Protein AF-A0A3C0G441-F1 (afdb_monomer_lite)

Structure (mmCIF, N/CA/C/O backbone):
data_AF-A0A3C0G441-F1
#
_entry.id   AF-A0A3C0G441-F1
#
loop_
_atom_site.group_PDB
_atom_site.id
_atom_site.type_symbol
_atom_site.label_atom_id
_atom_site.label_alt_id
_atom_site.label_comp_id
_atom_site.label_asym_id
_atom_site.label_entity_id
_atom_site.label_seq_id
_atom_site.pdbx_PDB_ins_code
_atom_site.Cartn_x
_atom_site.Cartn_y
_atom_site.Cartn_z
_atom_site.occupancy
_atom_site.B_iso_or_equiv
_atom_s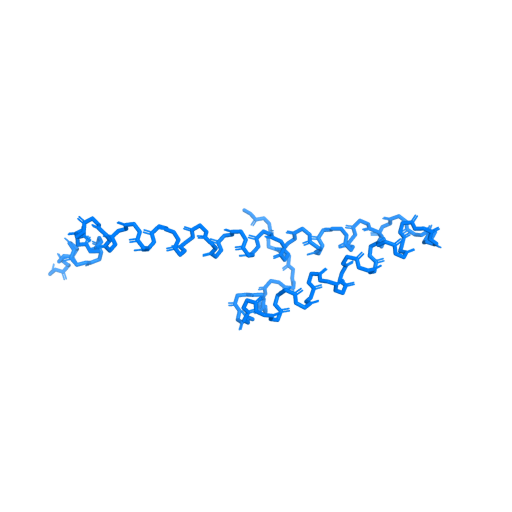ite.auth_seq_id
_atom_site.auth_comp_id
_atom_site.auth_asym_id
_atom_site.auth_atom_id
_atom_site.pdbx_PDB_model_num
ATOM 1 N N . MET A 1 1 ? -17.053 -4.287 -7.431 1.00 41.75 1 MET A N 1
ATOM 2 C CA . MET A 1 1 ? -15.616 -3.972 -7.293 1.00 41.75 1 MET A CA 1
ATOM 3 C C . MET A 1 1 ? -14.846 -5.117 -7.929 1.00 41.75 1 MET A C 1
ATOM 5 O O . MET A 1 1 ? -15.080 -6.247 -7.526 1.00 41.75 1 MET A O 1
ATOM 9 N N . TYR A 1 2 ? -14.050 -4.868 -8.972 1.00 40.12 2 TYR A N 1
ATOM 10 C CA . TYR A 1 2 ? -13.290 -5.939 -9.626 1.00 40.12 2 TYR A CA 1
ATOM 11 C C . TYR A 1 2 ? -12.132 -6.366 -8.731 1.00 40.12 2 TYR A C 1
ATOM 13 O O . TYR A 1 2 ? -11.330 -5.534 -8.308 1.00 40.12 2 TYR A O 1
ATOM 21 N N . PHE A 1 3 ? -12.114 -7.659 -8.418 1.00 44.19 3 PHE A N 1
ATOM 22 C CA . PHE A 1 3 ? -11.150 -8.268 -7.524 1.00 44.19 3 PHE A CA 1
ATOM 23 C C . PHE A 1 3 ? -9.804 -8.433 -8.254 1.00 44.19 3 PHE A C 1
ATOM 25 O O . PHE A 1 3 ? -9.747 -9.082 -9.297 1.00 44.19 3 PHE A O 1
ATOM 32 N N . HIS A 1 4 ? -8.725 -7.831 -7.752 1.00 51.59 4 HIS A N 1
ATOM 33 C CA . HIS A 1 4 ? -7.373 -8.046 -8.267 1.00 51.59 4 HIS A CA 1
ATOM 34 C C . HIS A 1 4 ? -6.792 -9.309 -7.605 1.00 51.59 4 HIS A C 1
ATOM 36 O O . HIS A 1 4 ? -6.816 -9.389 -6.380 1.00 51.59 4 HIS A O 1
ATOM 42 N N . PRO A 1 5 ? -6.189 -10.257 -8.345 1.00 52.41 5 PRO A N 1
ATOM 43 C CA . PRO A 1 5 ? -5.725 -11.565 -7.842 1.00 52.41 5 PRO A CA 1
ATOM 44 C C . PRO A 1 5 ? -4.590 -11.530 -6.790 1.00 52.41 5 PRO A C 1
ATOM 46 O O . PRO A 1 5 ? -4.051 -12.565 -6.429 1.00 52.41 5 PRO A O 1
ATOM 49 N N . LEU A 1 6 ? -4.232 -10.350 -6.271 1.00 52.28 6 LEU A N 1
ATOM 50 C CA . LEU A 1 6 ? -3.347 -10.166 -5.108 1.00 52.28 6 LEU A CA 1
ATOM 51 C C . LEU A 1 6 ? -4.126 -9.763 -3.836 1.00 52.28 6 LEU A C 1
ATOM 53 O O . LEU A 1 6 ? -3.522 -9.437 -2.818 1.00 52.28 6 LEU A O 1
ATOM 57 N N . GLN A 1 7 ? -5.462 -9.718 -3.889 1.00 53.66 7 GLN A N 1
ATOM 58 C CA . GLN A 1 7 ? -6.304 -9.261 -2.780 1.00 53.66 7 GLN A CA 1
ATOM 59 C C . GLN A 1 7 ? -6.464 -10.270 -1.642 1.00 53.66 7 GLN A C 1
ATOM 61 O O . GLN A 1 7 ? -6.713 -9.825 -0.523 1.00 53.66 7 GLN A O 1
ATOM 66 N N . GLU A 1 8 ? -6.275 -11.575 -1.867 1.00 50.62 8 GLU A N 1
ATOM 67 C CA . GLU A 1 8 ? -6.430 -12.585 -0.802 1.00 50.62 8 GLU A CA 1
ATOM 68 C C . GLU A 1 8 ? -5.371 -12.509 0.313 1.00 50.62 8 GLU A C 1
ATOM 70 O O . GLU A 1 8 ? -5.503 -13.174 1.335 1.00 50.62 8 GLU A O 1
ATOM 75 N N . GLU A 1 9 ? -4.388 -11.611 0.219 1.00 61.69 9 GLU A N 1
ATOM 76 C CA . GLU A 1 9 ? -3.443 -11.373 1.317 1.00 61.69 9 GLU A CA 1
ATOM 77 C C . GLU A 1 9 ? -3.608 -10.006 1.998 1.00 61.69 9 GLU A C 1
ATOM 79 O O . GLU A 1 9 ? -3.266 -9.875 3.170 1.00 61.69 9 GLU A O 1
ATOM 84 N N . ILE A 1 10 ? -4.196 -8.990 1.347 1.00 69.75 10 ILE A N 1
ATOM 85 C CA . ILE A 1 10 ? -4.285 -7.630 1.927 1.00 69.75 10 ILE A CA 1
ATOM 86 C C . ILE A 1 10 ? -5.203 -7.606 3.154 1.00 69.75 10 ILE A C 1
ATOM 88 O O . ILE A 1 10 ? -4.902 -6.926 4.135 1.00 69.75 10 ILE A O 1
ATOM 92 N N . GLY A 1 11 ? -6.299 -8.372 3.124 1.00 69.44 11 GLY A N 1
ATOM 93 C CA . GLY A 1 11 ? -7.221 -8.502 4.255 1.00 69.44 11 GLY A CA 1
ATOM 94 C C . GLY A 1 11 ? -6.549 -9.044 5.521 1.00 69.44 11 GLY A C 1
ATOM 95 O O . GLY A 1 11 ? -6.876 -8.592 6.615 1.00 69.44 11 GLY A O 1
ATOM 96 N N . ASN A 1 12 ? -5.548 -9.915 5.363 1.00 80.44 12 ASN A N 1
ATOM 97 C CA . ASN A 1 12 ? -4.855 -10.602 6.457 1.00 80.44 12 ASN A CA 1
ATOM 98 C C . ASN A 1 12 ? -3.591 -9.873 6.945 1.00 80.44 12 ASN A C 1
ATOM 100 O O . ASN A 1 12 ? -3.015 -10.248 7.963 1.00 80.44 12 ASN A O 1
ATOM 104 N N . MET A 1 13 ? -3.144 -8.828 6.243 1.00 84.12 13 MET A N 1
ATOM 105 C CA . MET A 1 13 ? -1.960 -8.053 6.629 1.00 84.12 13 MET A CA 1
ATOM 106 C C . MET A 1 13 ? -2.259 -7.086 7.777 1.00 84.12 13 MET A C 1
ATOM 108 O O . MET A 1 13 ? -3.341 -6.499 7.841 1.00 84.12 13 MET A O 1
ATOM 112 N N . SER A 1 14 ? -1.279 -6.835 8.646 1.00 89.25 14 SER A N 1
ATOM 113 C CA . 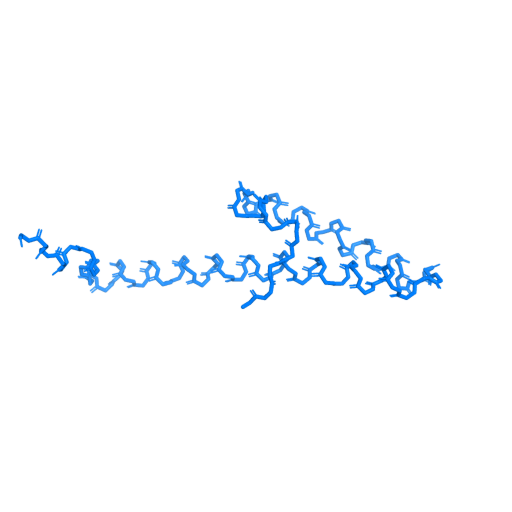SER A 1 14 ? -1.381 -5.759 9.638 1.00 89.25 14 SER A CA 1
ATOM 114 C C . SER A 1 14 ? -1.340 -4.374 8.971 1.00 89.25 14 SER A C 1
ATOM 116 O O . SER A 1 14 ? -0.823 -4.211 7.862 1.00 89.25 14 SER A O 1
ATOM 118 N N . ASP A 1 15 ? -1.853 -3.342 9.648 1.00 87.56 15 ASP A N 1
ATOM 119 C CA . ASP A 1 15 ? -1.759 -1.952 9.163 1.00 87.56 15 ASP A CA 1
ATOM 120 C C . ASP A 1 15 ? -0.299 -1.507 8.958 1.00 87.56 15 ASP A C 1
ATOM 122 O O . ASP A 1 15 ? 0.006 -0.706 8.064 1.00 87.56 15 ASP A O 1
ATOM 126 N N . GLU A 1 16 ? 0.621 -2.048 9.763 1.00 90.12 16 GLU A N 1
ATOM 127 C CA . GLU A 1 16 ? 2.052 -1.787 9.644 1.00 90.12 16 GLU A CA 1
ATOM 128 C C . GLU A 1 16 ? 2.630 -2.403 8.363 1.00 90.12 16 GLU A C 1
ATOM 130 O O . GLU A 1 16 ? 3.364 -1.731 7.631 1.00 90.12 16 GLU A O 1
ATOM 135 N N . ASP A 1 17 ? 2.255 -3.641 8.042 1.00 90.25 17 ASP A N 1
ATOM 136 C CA . ASP A 1 17 ? 2.729 -4.332 6.840 1.00 90.25 17 ASP A CA 1
ATOM 137 C C . ASP A 1 17 ? 2.185 -3.683 5.569 1.00 90.25 17 ASP A C 1
ATOM 139 O O . ASP A 1 17 ? 2.931 -3.467 4.608 1.00 90.25 17 ASP A O 1
ATOM 143 N N . ILE A 1 18 ? 0.913 -3.270 5.580 1.00 89.69 18 ILE A N 1
ATOM 144 C CA . ILE A 1 18 ? 0.338 -2.490 4.479 1.00 89.69 18 ILE A CA 1
ATOM 145 C C . ILE A 1 18 ? 1.096 -1.165 4.319 1.00 89.69 18 ILE A C 1
ATOM 147 O O . ILE A 1 18 ? 1.456 -0.779 3.204 1.00 89.69 18 ILE A O 1
ATOM 151 N N . SER A 1 19 ? 1.422 -0.488 5.424 1.00 90.75 19 SER A N 1
ATOM 152 C CA . SER A 1 19 ? 2.191 0.762 5.395 1.00 90.75 19 SER A CA 1
ATOM 153 C C . SER A 1 19 ? 3.609 0.571 4.843 1.00 90.75 19 SER A C 1
ATOM 155 O O . SER A 1 19 ? 4.085 1.402 4.059 1.00 90.75 19 SER A O 1
ATOM 157 N N . LYS A 1 20 ? 4.293 -0.525 5.203 1.00 94.38 20 LYS A N 1
ATOM 158 C CA . LYS A 1 20 ? 5.595 -0.903 4.623 1.00 94.38 20 LYS A CA 1
ATOM 159 C C . LYS A 1 20 ? 5.464 -1.131 3.117 1.00 94.38 20 LYS A C 1
ATOM 161 O O . LYS A 1 20 ? 6.236 -0.562 2.341 1.00 94.38 20 LYS A O 1
ATOM 166 N N . ARG A 1 21 ? 4.431 -1.859 2.688 1.00 90.81 21 ARG A N 1
ATOM 167 C CA . ARG A 1 21 ? 4.190 -2.169 1.275 1.00 90.81 21 ARG A CA 1
ATOM 168 C C . ARG A 1 21 ? 3.878 -0.932 0.433 1.00 90.81 21 ARG A C 1
ATOM 170 O O . ARG A 1 21 ? 4.415 -0.793 -0.666 1.00 90.81 21 ARG A O 1
ATOM 177 N N . ILE A 1 22 ? 3.100 0.013 0.964 1.00 93.44 22 ILE 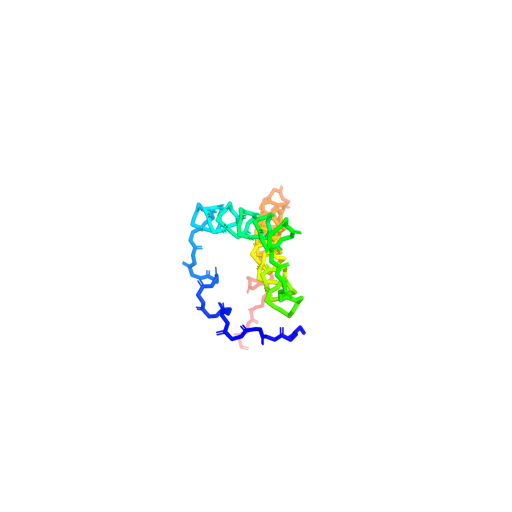A N 1
ATOM 178 C CA . ILE A 1 22 ? 2.846 1.315 0.324 1.00 93.44 22 ILE A CA 1
ATOM 179 C C . ILE A 1 22 ? 4.156 2.079 0.106 1.00 93.44 22 ILE A C 1
ATOM 181 O O . ILE A 1 22 ? 4.365 2.633 -0.978 1.00 93.44 22 ILE A O 1
ATOM 185 N N . LYS A 1 23 ? 5.062 2.099 1.097 1.00 95.94 23 LYS A N 1
ATOM 186 C CA . LYS A 1 23 ? 6.373 2.762 0.965 1.00 95.94 23 LYS A CA 1
ATOM 187 C C . LYS A 1 23 ? 7.214 2.118 -0.138 1.00 95.94 23 LYS A C 1
ATOM 189 O O . LYS A 1 23 ? 7.792 2.834 -0.956 1.00 95.94 23 LYS A O 1
ATOM 194 N N . GLU A 1 24 ? 7.261 0.789 -0.195 1.00 95.06 24 GLU A N 1
ATOM 195 C CA . GLU A 1 24 ? 7.970 0.056 -1.251 1.00 95.06 24 GLU A CA 1
ATOM 196 C C . GLU A 1 24 ? 7.395 0.330 -2.644 1.00 95.06 24 GLU A C 1
ATOM 198 O O . GLU A 1 24 ? 8.139 0.677 -3.563 1.00 95.06 24 GLU A O 1
ATOM 203 N N . LEU A 1 25 ? 6.073 0.210 -2.802 1.00 93.50 25 LEU A N 1
ATOM 204 C CA . LEU A 1 25 ? 5.390 0.447 -4.074 1.00 93.50 25 LEU A CA 1
ATOM 205 C C . LEU A 1 25 ? 5.557 1.893 -4.534 1.00 93.50 25 LEU A C 1
ATOM 207 O O . LEU A 1 25 ? 5.840 2.126 -5.704 1.00 93.50 25 LEU A O 1
ATOM 211 N N . SER A 1 26 ? 5.490 2.860 -3.619 1.00 94.88 26 SER A N 1
ATOM 212 C CA . SER A 1 26 ? 5.728 4.273 -3.937 1.00 94.88 26 SER A CA 1
ATOM 213 C C . SER A 1 26 ? 7.139 4.507 -4.481 1.00 94.88 26 SER A C 1
ATOM 215 O O . SER A 1 26 ? 7.310 5.219 -5.472 1.00 94.88 26 SER A O 1
ATOM 217 N N . ARG A 1 27 ? 8.160 3.870 -3.886 1.00 96.31 27 ARG A N 1
ATOM 218 C CA . ARG A 1 27 ? 9.537 3.918 -4.411 1.00 96.31 27 ARG A CA 1
ATOM 219 C C . ARG A 1 27 ? 9.615 3.297 -5.806 1.00 96.31 27 ARG A C 1
ATOM 221 O O . ARG A 1 27 ? 10.170 3.922 -6.703 1.00 96.31 27 ARG A O 1
ATOM 228 N N . LYS A 1 28 ? 9.016 2.118 -6.008 1.00 93.94 28 LYS A N 1
ATOM 229 C CA . LYS A 1 28 ? 9.001 1.426 -7.310 1.00 93.94 28 LYS A CA 1
ATOM 230 C C . LYS A 1 28 ? 8.289 2.237 -8.391 1.00 93.94 28 LYS A C 1
ATOM 232 O O . LYS A 1 28 ? 8.828 2.367 -9.484 1.00 93.94 28 LYS A O 1
ATOM 237 N N . VAL A 1 29 ? 7.140 2.840 -8.079 1.00 94.56 29 VAL A N 1
ATOM 238 C CA . VAL A 1 29 ? 6.423 3.758 -8.978 1.00 94.56 29 VAL A CA 1
ATOM 239 C C . VAL A 1 29 ? 7.309 4.944 -9.340 1.00 94.56 29 VAL A C 1
ATOM 241 O O . VAL A 1 29 ? 7.414 5.280 -10.513 1.00 94.56 29 VAL A O 1
ATOM 244 N N . ASN A 1 30 ? 7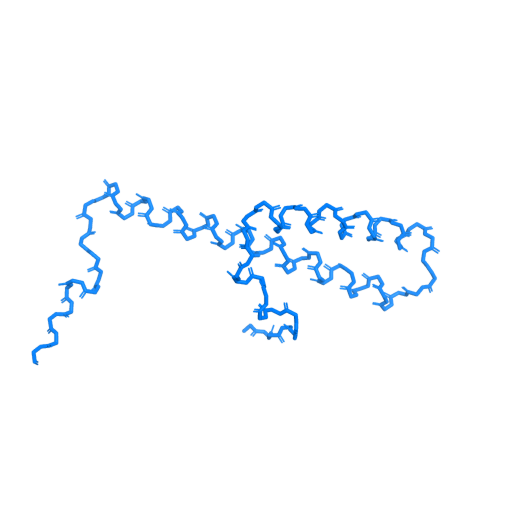.983 5.565 -8.370 1.00 94.50 30 ASN A N 1
ATOM 245 C CA . ASN A 1 30 ? 8.859 6.706 -8.644 1.00 94.50 30 ASN A CA 1
ATOM 246 C C . ASN A 1 30 ? 10.050 6.326 -9.531 1.00 94.50 30 ASN A C 1
ATOM 248 O O . ASN A 1 30 ? 10.368 7.060 -10.466 1.00 94.50 30 ASN A O 1
ATOM 252 N N . THR A 1 31 ? 10.672 5.172 -9.286 1.00 94.06 31 THR A N 1
ATOM 253 C CA . THR A 1 31 ? 11.733 4.642 -10.151 1.00 94.06 31 THR A CA 1
ATOM 254 C C . THR A 1 31 ? 11.203 4.349 -11.555 1.00 94.06 31 THR A C 1
ATOM 256 O O . THR A 1 31 ? 11.807 4.787 -12.532 1.00 94.06 31 THR A O 1
ATOM 259 N N . ALA A 1 32 ? 10.050 3.685 -11.675 1.00 92.56 32 ALA A N 1
ATOM 260 C CA . ALA A 1 32 ? 9.425 3.363 -12.958 1.00 92.56 32 ALA A CA 1
ATOM 261 C C . ALA A 1 32 ? 8.999 4.617 -13.739 1.00 92.56 32 ALA A C 1
ATOM 263 O O . ALA A 1 32 ? 9.191 4.669 -14.945 1.00 92.56 32 ALA A O 1
ATOM 264 N N . LYS A 1 33 ? 8.500 5.662 -13.068 1.00 90.75 33 LYS A N 1
ATOM 265 C CA . LYS A 1 33 ? 8.178 6.953 -13.699 1.00 90.75 33 LYS A CA 1
ATOM 266 C C . LYS A 1 33 ? 9.410 7.669 -14.249 1.00 90.75 33 LYS A C 1
ATOM 268 O O . LYS A 1 33 ? 9.310 8.347 -15.262 1.00 90.75 33 LYS A O 1
ATOM 273 N N . ARG A 1 34 ? 10.547 7.574 -13.550 1.00 90.50 34 ARG A N 1
ATOM 274 C CA . ARG A 1 34 ? 11.780 8.296 -13.909 1.00 90.50 34 ARG A CA 1
ATOM 275 C C . ARG A 1 34 ? 12.625 7.563 -14.944 1.00 90.50 34 ARG A C 1
ATOM 277 O O . ARG A 1 34 ? 13.212 8.203 -15.805 1.00 90.50 34 ARG A O 1
ATOM 284 N N . PHE A 1 35 ? 12.712 6.241 -14.833 1.00 91.12 35 PHE A N 1
ATOM 285 C CA . PHE A 1 35 ? 13.657 5.427 -15.602 1.00 91.12 35 PHE A CA 1
ATOM 286 C C . PHE A 1 35 ? 12.987 4.296 -16.388 1.00 91.12 35 PHE A C 1
ATOM 288 O O . PHE A 1 35 ? 13.637 3.636 -17.197 1.00 91.12 35 PHE A O 1
ATOM 295 N N . GLY A 1 36 ? 11.701 4.036 -16.150 1.00 81.88 36 GLY A N 1
ATOM 296 C CA . GLY A 1 36 ? 10.972 2.967 -16.815 1.00 81.88 36 GLY A CA 1
ATOM 297 C C . GLY A 1 36 ? 10.628 3.332 -18.254 1.00 81.88 36 GLY A C 1
ATOM 298 O O . GLY A 1 36 ? 10.103 4.403 -18.533 1.00 81.88 36 GLY A O 1
ATOM 299 N N . ARG A 1 37 ? 10.897 2.399 -19.169 1.00 81.50 37 ARG A N 1
ATOM 300 C CA . ARG A 1 37 ? 10.475 2.477 -20.578 1.00 81.50 37 ARG A CA 1
ATOM 301 C C . ARG A 1 37 ? 9.194 1.686 -20.860 1.00 81.50 37 ARG A C 1
ATOM 303 O O . ARG A 1 37 ? 8.696 1.727 -21.977 1.00 81.50 37 ARG A O 1
ATOM 310 N N . ASN A 1 38 ? 8.680 0.962 -19.862 1.00 90.75 38 ASN A N 1
ATOM 311 C CA . ASN A 1 38 ? 7.478 0.147 -19.982 1.00 90.75 38 ASN A CA 1
ATOM 312 C C . ASN A 1 38 ? 6.281 0.840 -19.290 1.00 90.75 38 ASN A C 1
ATOM 314 O O . ASN A 1 38 ? 6.232 0.861 -18.053 1.00 90.75 38 ASN A O 1
ATOM 318 N N . PRO A 1 39 ? 5.321 1.390 -20.058 1.00 90.62 39 PRO A N 1
ATOM 319 C CA . PRO A 1 39 ? 4.145 2.061 -19.508 1.00 90.62 39 PRO A CA 1
ATOM 320 C C . PRO A 1 39 ? 3.155 1.095 -18.840 1.00 90.62 39 PRO A C 1
ATOM 322 O O . PRO A 1 39 ? 2.491 1.476 -17.878 1.00 90.62 39 PRO A O 1
ATOM 325 N N . GLU A 1 40 ? 3.083 -0.158 -19.289 1.00 92.19 40 GLU A N 1
ATOM 326 C CA . GLU A 1 40 ? 2.194 -1.170 -18.713 1.00 92.19 40 GLU A CA 1
ATOM 327 C C . GLU A 1 40 ? 2.634 -1.541 -17.293 1.00 92.19 40 GLU A C 1
ATOM 329 O O . GLU A 1 40 ? 1.835 -1.538 -16.357 1.00 92.19 40 GLU A O 1
ATOM 334 N N . MET A 1 41 ? 3.938 -1.755 -17.100 1.00 89.00 41 MET A N 1
ATOM 335 C CA . MET A 1 41 ? 4.509 -2.010 -15.776 1.00 89.00 41 MET A CA 1
ATOM 336 C C . MET A 1 41 ? 4.250 -0.836 -14.819 1.00 89.00 41 MET A C 1
ATOM 338 O O . MET A 1 41 ? 3.942 -1.040 -13.643 1.00 89.00 41 MET A O 1
ATOM 342 N N . LEU A 1 42 ? 4.358 0.405 -15.309 1.00 93.38 42 LEU A N 1
ATOM 343 C CA . LEU A 1 42 ? 4.040 1.586 -14.509 1.00 93.38 42 LEU A CA 1
ATOM 344 C C . LEU A 1 42 ? 2.564 1.588 -14.082 1.00 93.38 42 LEU A C 1
ATOM 346 O O . LEU A 1 42 ? 2.283 1.810 -12.903 1.00 93.38 42 LEU A O 1
ATOM 350 N N . ALA A 1 43 ? 1.646 1.299 -15.006 1.00 92.75 43 ALA A N 1
ATOM 351 C CA . ALA A 1 43 ? 0.217 1.229 -14.716 1.00 92.75 43 ALA A CA 1
ATOM 352 C C . ALA A 1 43 ? -0.101 0.148 -13.669 1.00 92.75 43 ALA A C 1
ATOM 354 O O . ALA A 1 43 ? -0.824 0.416 -12.709 1.00 92.75 43 ALA A O 1
ATOM 355 N N . GLN A 1 44 ? 0.506 -1.038 -13.783 1.00 90.25 44 GLN A N 1
ATOM 356 C CA . GLN A 1 44 ? 0.350 -2.119 -12.802 1.00 90.25 44 GLN A CA 1
ATOM 357 C C . GLN A 1 44 ? 0.852 -1.709 -11.406 1.00 90.25 44 GLN A C 1
ATOM 359 O O . GLN A 1 44 ? 0.168 -1.932 -10.406 1.00 90.25 44 GLN A O 1
ATOM 364 N N . LEU A 1 45 ? 2.013 -1.047 -11.318 1.00 91.88 45 LEU A N 1
ATOM 365 C CA . LEU A 1 45 ? 2.548 -0.547 -10.046 1.00 91.88 45 LEU A CA 1
ATOM 366 C C . LEU A 1 45 ? 1.657 0.538 -9.424 1.00 91.88 45 LEU A C 1
ATOM 368 O O . LEU A 1 45 ? 1.485 0.568 -8.203 1.00 91.88 45 LEU A O 1
ATOM 372 N N . GLN A 1 46 ? 1.086 1.421 -10.246 1.00 93.19 46 GLN A N 1
ATOM 373 C CA . GLN A 1 46 ? 0.138 2.440 -9.791 1.00 93.19 46 GLN A CA 1
ATOM 374 C C . GLN A 1 46 ? -1.167 1.814 -9.292 1.00 93.19 46 GLN A C 1
ATOM 376 O O . GLN A 1 46 ? -1.653 2.204 -8.231 1.00 93.19 46 GLN A O 1
ATOM 381 N N . HIS A 1 47 ? -1.696 0.819 -10.007 1.00 93.19 47 HIS A N 1
ATOM 382 C CA . HIS A 1 47 ? -2.888 0.081 -9.601 1.00 93.19 47 HIS A CA 1
ATOM 383 C C . HIS A 1 47 ? -2.668 -0.656 -8.272 1.00 93.19 47 HIS A C 1
ATOM 385 O O . HIS A 1 47 ? -3.485 -0.559 -7.351 1.00 93.19 47 HIS A O 1
ATOM 391 N N . ALA A 1 48 ? -1.523 -1.331 -8.129 1.00 88.94 48 ALA A N 1
ATOM 392 C CA . ALA A 1 48 ? -1.143 -1.983 -6.881 1.00 88.94 48 ALA A CA 1
ATOM 393 C C . ALA A 1 48 ? -1.055 -0.970 -5.730 1.00 88.94 48 ALA A C 1
ATOM 395 O O . ALA A 1 48 ? -1.670 -1.175 -4.685 1.00 88.94 48 ALA A O 1
ATOM 396 N N . LEU A 1 49 ? -0.355 0.155 -5.923 1.00 93.38 49 LEU A N 1
ATOM 397 C CA . LEU A 1 49 ? -0.237 1.207 -4.907 1.00 93.38 49 LEU A CA 1
ATOM 398 C C . LEU A 1 49 ? -1.609 1.725 -4.456 1.00 93.38 49 LEU A C 1
ATOM 400 O O . LEU A 1 49 ? -1.850 1.840 -3.253 1.00 93.38 49 LEU A O 1
ATOM 404 N N . LEU A 1 50 ? -2.501 2.000 -5.410 1.00 92.75 50 LEU A N 1
ATOM 405 C CA . LEU A 1 50 ? -3.854 2.473 -5.130 1.00 92.75 50 LEU A CA 1
ATOM 406 C C . LEU A 1 50 ? -4.651 1.451 -4.311 1.00 92.75 50 LEU A C 1
ATOM 408 O O . LEU A 1 50 ? -5.331 1.821 -3.359 1.00 92.75 50 LEU A O 1
ATOM 412 N N . THR A 1 51 ? -4.517 0.165 -4.635 1.00 90.25 51 THR A N 1
ATOM 413 C CA . THR A 1 51 ? -5.205 -0.921 -3.921 1.00 90.25 51 THR A CA 1
ATOM 414 C C . THR A 1 51 ? -4.826 -0.941 -2.436 1.00 90.25 51 THR A C 1
ATOM 416 O O . THR A 1 51 ? -5.703 -0.948 -1.574 1.00 90.25 51 THR A O 1
ATOM 419 N N . TYR A 1 52 ? -3.530 -0.865 -2.113 1.00 89.38 52 TYR A N 1
ATOM 420 C CA . TYR A 1 52 ? -3.082 -0.840 -0.714 1.00 89.38 52 TYR A CA 1
ATOM 421 C C . TYR A 1 52 ? -3.476 0.454 0.018 1.00 89.38 52 TYR A C 1
ATOM 423 O O . TYR A 1 52 ? -3.803 0.419 1.204 1.00 89.38 52 TYR A O 1
ATOM 431 N N . GLN A 1 53 ? -3.471 1.601 -0.671 1.00 90.31 53 GLN A N 1
ATOM 432 C CA . GLN A 1 53 ? -3.940 2.866 -0.092 1.00 90.31 53 GLN A CA 1
ATOM 433 C C . GLN A 1 53 ? -5.436 2.822 0.241 1.00 90.31 53 GLN A C 1
ATOM 435 O O . GLN A 1 53 ? -5.839 3.283 1.313 1.00 90.31 53 GLN A O 1
ATOM 440 N N . ASN A 1 54 ? -6.244 2.241 -0.649 1.00 90.12 54 ASN A N 1
ATOM 441 C CA . ASN A 1 54 ? -7.675 2.060 -0.431 1.00 90.12 54 ASN A CA 1
ATOM 442 C C . ASN A 1 54 ? -7.946 1.129 0.753 1.00 90.12 54 ASN A C 1
ATOM 444 O O . ASN A 1 54 ? -8.756 1.485 1.600 1.00 90.12 54 ASN A O 1
ATOM 448 N N . ALA A 1 55 ? -7.196 0.034 0.896 1.00 87.31 55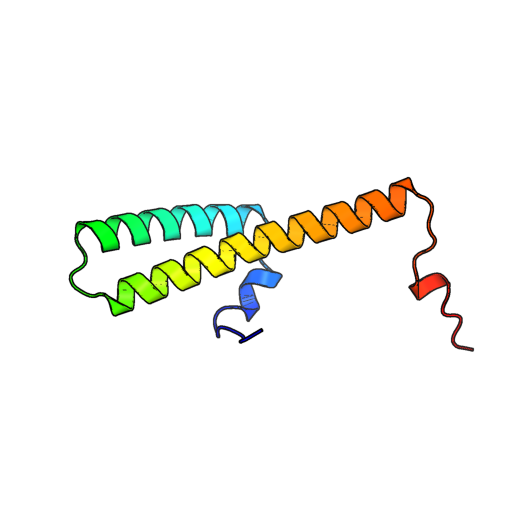 ALA A N 1
ATOM 449 C CA . ALA A 1 55 ? -7.344 -0.873 2.035 1.00 87.31 55 ALA A CA 1
ATOM 450 C C . ALA A 1 55 ? -7.144 -0.169 3.394 1.00 87.31 55 ALA A C 1
ATOM 452 O O . ALA A 1 55 ? -7.954 -0.336 4.303 1.00 87.31 55 ALA A O 1
ATOM 453 N N . ILE A 1 56 ? -6.118 0.687 3.541 1.00 87.38 56 ILE A N 1
ATOM 454 C CA . ILE A 1 56 ? -5.950 1.490 4.773 1.00 87.38 56 ILE A CA 1
ATOM 455 C C . ILE A 1 56 ? -7.126 2.447 4.972 1.00 87.38 56 ILE A C 1
ATOM 457 O O . ILE A 1 56 ? -7.579 2.660 6.098 1.00 87.38 56 ILE A O 1
ATOM 461 N N . ARG A 1 57 ? -7.597 3.075 3.892 1.00 88.00 57 ARG A N 1
ATOM 462 C CA . ARG A 1 57 ? -8.706 4.026 3.962 1.00 88.00 57 ARG A CA 1
ATOM 463 C C . ARG A 1 57 ? -9.990 3.339 4.427 1.00 88.00 57 ARG A C 1
ATOM 465 O O . ARG A 1 57 ? -10.645 3.865 5.320 1.00 88.00 57 ARG A O 1
ATOM 472 N N . GLU A 1 58 ? -10.304 2.177 3.867 1.00 86.88 58 GLU A N 1
ATOM 473 C CA . GLU A 1 58 ? -11.453 1.349 4.243 1.00 86.88 58 GLU A CA 1
ATOM 474 C C . GLU A 1 58 ? -11.363 0.925 5.711 1.00 86.88 58 GLU A C 1
ATOM 476 O O . GLU A 1 58 ? -12.281 1.212 6.475 1.00 86.88 58 GLU A O 1
ATOM 481 N N . ARG A 1 59 ? -10.211 0.408 6.159 1.00 85.25 59 ARG A N 1
ATOM 482 C CA . ARG A 1 59 ? -9.990 0.053 7.574 1.00 85.25 59 ARG A CA 1
ATOM 483 C C . ARG A 1 59 ? -10.202 1.224 8.529 1.00 85.25 59 ARG A C 1
ATOM 485 O O . ARG A 1 59 ? -10.806 1.067 9.588 1.00 85.25 59 ARG A O 1
ATOM 492 N N . ARG A 1 60 ? -9.736 2.423 8.164 1.00 84.50 60 ARG A N 1
ATOM 493 C CA . ARG A 1 60 ? -9.949 3.638 8.969 1.00 84.50 60 ARG A CA 1
ATOM 494 C C . ARG A 1 60 ? -11.420 4.036 9.030 1.00 84.50 60 ARG A C 1
ATOM 496 O O . ARG A 1 60 ? -11.887 4.436 10.094 1.00 84.50 60 ARG A O 1
ATOM 503 N N . ILE A 1 61 ? -12.134 3.930 7.911 1.00 85.19 61 ILE A N 1
ATOM 504 C CA . ILE A 1 61 ? -13.573 4.207 7.841 1.00 85.19 61 ILE A CA 1
ATOM 505 C C . ILE A 1 61 ? -14.340 3.200 8.707 1.00 85.19 61 ILE A C 1
ATOM 507 O O . ILE A 1 61 ? -15.153 3.607 9.534 1.00 85.19 61 ILE A O 1
ATOM 511 N N . GLU A 1 62 ? -14.034 1.907 8.606 1.00 84.38 62 GLU A N 1
ATOM 512 C CA . GLU A 1 62 ? -14.633 0.862 9.444 1.00 84.38 62 GLU A CA 1
ATOM 513 C C . GLU A 1 62 ? -14.364 1.079 10.935 1.00 84.38 62 GLU A C 1
ATOM 515 O O . GLU A 1 62 ? -15.283 0.989 11.752 1.00 84.38 62 GLU A O 1
ATOM 520 N N . ALA A 1 63 ? -13.121 1.399 11.307 1.00 83.75 63 ALA A N 1
ATOM 521 C CA . ALA A 1 63 ? -12.762 1.711 12.686 1.00 83.75 63 ALA A CA 1
ATOM 522 C C . ALA A 1 63 ? -13.528 2.938 13.202 1.00 83.75 63 ALA A C 1
ATOM 524 O O . ALA A 1 63 ? -14.029 2.928 14.326 1.00 83.75 63 ALA A O 1
ATOM 525 N N . TRP A 1 64 ? -13.679 3.975 12.373 1.00 81.69 64 TRP A N 1
ATOM 526 C CA . TRP A 1 64 ? -14.475 5.157 12.701 1.00 81.69 64 TRP A CA 1
ATOM 527 C C . TRP A 1 64 ? -15.959 4.818 12.884 1.00 81.69 64 TRP A C 1
ATOM 529 O O . TRP A 1 64 ? -16.558 5.239 13.872 1.00 81.69 64 TRP A O 1
ATOM 539 N N . HIS A 1 65 ? -16.549 4.011 11.998 1.00 80.69 65 HIS A N 1
ATOM 540 C CA . HIS A 1 65 ? -17.930 3.547 12.151 1.00 80.69 65 HIS A CA 1
ATOM 541 C C . HIS A 1 65 ? -18.121 2.745 13.444 1.00 80.69 65 HIS A C 1
ATOM 543 O O . HIS A 1 65 ? -19.054 3.023 14.195 1.00 80.69 65 HIS A O 1
ATOM 549 N N . LYS A 1 66 ? -17.219 1.800 13.746 1.00 81.25 66 LYS A N 1
ATOM 550 C CA . LYS A 1 66 ? -17.260 1.001 14.983 1.00 81.25 66 LYS A CA 1
ATOM 551 C C . LYS A 1 66 ? -17.132 1.877 16.229 1.00 81.25 66 LYS A C 1
ATOM 553 O O . LYS A 1 66 ? -17.902 1.716 17.171 1.00 81.25 66 LYS A O 1
ATOM 558 N N . ASN A 1 67 ? -16.198 2.827 16.230 1.00 78.69 67 ASN A N 1
ATOM 559 C CA . ASN A 1 67 ? -15.998 3.729 17.362 1.00 78.69 67 ASN A CA 1
ATOM 560 C C . ASN A 1 67 ? -17.193 4.665 17.570 1.00 78.69 67 ASN A C 1
ATOM 562 O O . ASN A 1 67 ? -17.613 4.854 18.706 1.00 78.69 67 ASN A O 1
ATOM 566 N N . ASN A 1 68 ? -17.792 5.198 16.501 1.00 78.06 68 ASN A N 1
ATOM 567 C CA . ASN A 1 68 ? -18.993 6.026 16.631 1.00 78.06 68 ASN A CA 1
ATOM 568 C C . ASN A 1 68 ? -20.206 5.242 17.120 1.00 78.06 68 ASN A C 1
ATOM 570 O O . ASN A 1 68 ? -20.935 5.753 17.962 1.00 78.06 68 ASN A O 1
ATOM 574 N N . LYS A 1 69 ? -20.420 4.010 16.641 1.00 70.94 69 LYS A N 1
ATOM 575 C CA . LYS A 1 69 ? -21.492 3.148 17.163 1.00 70.94 69 LYS A CA 1
ATOM 576 C C . LYS A 1 69 ? -21.333 2.908 18.665 1.00 70.94 69 LYS A C 1
ATOM 578 O O . LYS A 1 69 ? -22.279 3.123 19.416 1.00 70.94 69 LYS A O 1
ATOM 583 N N . LYS A 1 70 ? -20.110 2.580 19.107 1.00 70.94 70 LYS A N 1
ATOM 584 C CA . LYS A 1 70 ? -19.775 2.432 20.534 1.00 70.94 70 LYS A CA 1
ATOM 585 C C . LYS A 1 70 ? -20.042 3.711 21.330 1.00 70.94 70 LYS A C 1
ATOM 587 O O . LYS A 1 70 ? -20.641 3.644 22.391 1.00 70.94 70 LYS A O 1
ATOM 592 N N . LEU A 1 71 ? -19.636 4.873 20.814 1.00 71.19 71 LEU A N 1
ATOM 593 C CA . LEU A 1 71 ? -19.860 6.169 21.471 1.00 71.19 71 LEU A CA 1
ATOM 594 C C . LEU A 1 71 ? -21.345 6.547 21.574 1.00 71.19 71 LEU A C 1
ATOM 596 O O . LEU A 1 71 ? -21.716 7.324 22.448 1.00 71.19 71 LEU A O 1
ATOM 600 N N . ARG A 1 72 ? -22.188 6.017 20.683 1.00 73.06 72 ARG A N 1
ATOM 601 C CA . ARG A 1 72 ? -23.627 6.301 20.638 1.00 73.06 72 ARG A CA 1
ATOM 602 C C . ARG A 1 72 ? -24.474 5.289 21.418 1.00 73.06 72 ARG A C 1
ATOM 604 O O . ARG A 1 72 ? -25.687 5.462 21.442 1.00 73.06 72 ARG A O 1
ATOM 611 N N . ASN A 1 73 ? -23.867 4.278 22.057 1.00 67.25 73 ASN A N 1
ATOM 612 C CA . ASN A 1 73 ? -24.568 3.163 22.716 1.00 67.25 73 ASN A CA 1
ATOM 613 C C . ASN A 1 73 ? -25.655 2.523 21.826 1.00 67.25 73 ASN A C 1
ATOM 615 O O . ASN A 1 73 ? -26.661 2.025 22.328 1.00 67.25 73 ASN A O 1
ATOM 619 N N . GLU A 1 74 ? -25.482 2.559 20.501 1.00 61.44 74 GLU A N 1
ATOM 620 C CA . GLU A 1 74 ? -26.409 1.888 19.592 1.00 61.44 74 GLU A CA 1
ATOM 621 C C . GLU A 1 74 ? -26.137 0.377 19.685 1.00 61.44 74 GLU A C 1
ATOM 623 O O . GLU A 1 74 ? -24.991 -0.026 19.457 1.00 61.44 74 GLU A O 1
ATOM 628 N N . PRO A 1 75 ? -27.136 -0.456 20.047 1.00 59.81 75 PRO A N 1
ATOM 629 C CA . PRO A 1 75 ? -26.973 -1.906 20.051 1.00 59.81 75 PRO A CA 1
ATOM 630 C C . PRO A 1 75 ? -26.591 -2.370 18.645 1.00 59.81 75 PRO A C 1
ATOM 632 O O . PRO A 1 75 ? -27.058 -1.806 17.646 1.00 59.81 75 PRO A O 1
ATOM 635 N N . ASP A 1 76 ? -25.698 -3.357 18.551 1.00 61.81 76 ASP A N 1
ATOM 636 C CA . ASP A 1 76 ? -25.291 -3.850 17.242 1.00 61.81 76 ASP A CA 1
ATOM 637 C C . ASP A 1 76 ? -26.526 -4.429 16.545 1.00 61.81 76 ASP A C 1
ATOM 639 O O . ASP A 1 76 ? -27.343 -5.107 17.159 1.00 61.81 76 ASP A O 1
ATOM 643 N N . LEU A 1 77 ? -26.696 -4.147 15.251 1.00 58.53 77 LEU A N 1
ATOM 644 C CA . LEU A 1 77 ? -27.886 -4.591 14.512 1.00 58.53 77 LEU A CA 1
ATOM 645 C C . LEU A 1 77 ? -28.077 -6.113 14.599 1.00 58.53 77 LEU A C 1
ATOM 647 O O . LEU A 1 77 ? -29.209 -6.565 14.528 1.00 58.53 77 LEU A O 1
ATOM 651 N N . GLY A 1 78 ? -26.996 -6.877 14.801 1.00 59.41 78 GLY A N 1
ATOM 652 C CA . GLY A 1 78 ? -27.037 -8.317 15.062 1.00 59.41 78 GLY A CA 1
ATOM 653 C C . GLY A 1 78 ? -27.682 -8.708 16.398 1.00 59.41 78 GLY A C 1
ATOM 654 O O . GLY A 1 78 ? -28.343 -9.735 16.438 1.00 59.41 78 GLY A O 1
ATOM 655 N N . ASP A 1 79 ? -27.582 -7.878 17.441 1.00 57.94 79 ASP A N 1
ATOM 656 C CA . ASP A 1 79 ? -28.280 -8.081 18.723 1.00 57.94 79 ASP A CA 1
ATOM 657 C C . ASP A 1 79 ? -29.778 -7.749 18.620 1.00 57.94 79 ASP A C 1
ATOM 659 O O . ASP A 1 79 ? -30.583 -8.182 19.441 1.00 57.94 79 ASP A O 1
ATOM 663 N N . LEU A 1 80 ? -30.168 -6.959 17.612 1.00 59.28 80 LEU A N 1
ATOM 664 C CA . LEU A 1 80 ? -31.567 -6.635 17.324 1.00 59.28 80 LEU A CA 1
ATOM 665 C C . LEU A 1 80 ? -32.250 -7.690 16.447 1.00 59.28 80 LEU A C 1
ATOM 667 O O . LEU A 1 80 ? -33.479 -7.688 16.351 1.00 59.28 80 LEU A O 1
ATOM 671 N N . VAL A 1 81 ? -31.490 -8.587 15.808 1.00 51.44 81 VAL A N 1
ATOM 672 C CA . VAL A 1 81 ? -32.062 -9.716 15.070 1.00 51.44 81 VAL A CA 1
ATOM 673 C C . VAL A 1 81 ? -32.153 -10.927 16.000 1.00 51.44 81 VAL A C 1
ATOM 675 O O . VAL A 1 81 ? -31.338 -11.843 15.936 1.00 51.44 81 VAL A O 1
ATOM 678 N N . ASN A 1 82 ? -33.185 -10.957 16.845 1.00 54.34 82 ASN A N 1
ATOM 679 C CA . ASN A 1 82 ? -33.661 -12.222 17.406 1.00 54.34 82 ASN A CA 1
ATOM 680 C C . ASN A 1 82 ? -34.280 -13.038 16.263 1.00 54.34 82 ASN A C 1
ATOM 682 O O . ASN A 1 82 ? -35.434 -12.823 15.894 1.00 54.34 82 ASN A O 1
ATOM 686 N N . ILE A 1 83 ? -33.494 -13.934 15.665 1.00 58.41 83 ILE A N 1
ATOM 687 C CA . ILE A 1 83 ? -34.020 -15.009 14.818 1.00 58.41 83 ILE A CA 1
ATOM 688 C C . ILE A 1 83 ? -34.350 -16.172 15.763 1.00 58.41 83 ILE A C 1
ATOM 690 O O . ILE A 1 83 ? -33.490 -17.012 16.024 1.00 58.41 83 ILE A O 1
ATOM 694 N N . GLU A 1 84 ? -35.556 -16.157 16.336 1.00 48.53 84 GLU A N 1
ATOM 695 C CA . GLU A 1 84 ? -36.213 -17.366 16.865 1.00 48.53 84 GLU A CA 1
ATOM 696 C C . GLU A 1 84 ? -36.940 -18.111 15.738 1.00 48.53 84 GLU A C 1
ATOM 698 O O . GLU A 1 84 ? -37.503 -17.433 14.844 1.00 48.53 84 GLU A O 1
#

Secondary structure (DSSP, 8-state):
-PPPTTHHHHTTS-HHHHHHHHHHHHHHHHHHHHH---HHHHHHHHHH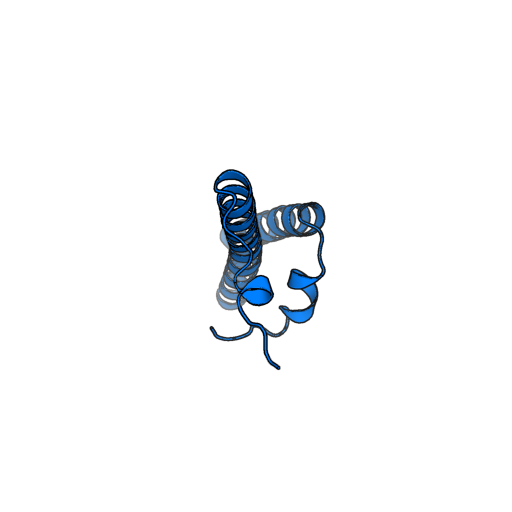HHHHHHHHHHHHHHHHHHHHHHHTTPPPTTTS----

pLDDT: mean 79.27, std 15.86, range [40.12, 96.31]

Foldseek 3Di:
DDDDPVPVCLVVDDPVVLVVVLVVLVVVLVCCVVPNPDVVVNVVSVVVNVVSVVSNVVVVVVVVVVVVCVVVVPPDVVVVPPPD

Sequence (84 aa):
MYFHPLQEEIGNMSDEDISKRIKELSRKVNTAKRFGRNPEMLAQLQHALLTYQNAIRERRIEAWHKNNKKLRNEPDLGDLVNIE

Radius of gyration: 18.3 Å; chains: 1; bounding box: 50×26×43 Å